Protein AF-K9B602-F1 (afdb_monomer_lite)

Radius of gyration: 18.62 Å; chains: 1; bounding box: 52×21×53 Å

pLDDT: mean 85.05, std 13.89, range [43.53, 96.62]

Foldseek 3Di:
DDDDDDDDPDDDDDDVVVVQVVVLVVLCVLCVVQDDSVPRQAAAEDADPDDDPDDDPQRDYYHCSVVVVVVVPPDDPHDPVSVVVSVVSVVVVVPDDD

Structure (mmCIF, N/CA/C/O backbone):
data_AF-K9B602-F1
#
_entry.id   AF-K9B602-F1
#
loop_
_atom_site.group_PDB
_atom_site.id
_atom_site.type_symbol
_atom_site.label_atom_id
_atom_site.label_alt_id
_atom_site.label_comp_id
_atom_site.label_asym_id
_atom_site.label_entity_id
_atom_site.label_seq_id
_atom_site.pdbx_PDB_ins_code
_atom_site.Cartn_x
_atom_site.Cartn_y
_atom_site.Cartn_z
_atom_site.occupancy
_atom_site.B_iso_or_equiv
_atom_site.auth_seq_id
_atom_site.auth_comp_id
_atom_site.auth_asym_id
_atom_site.auth_atom_id
_atom_site.pdbx_PDB_model_num
ATOM 1 N N . MET A 1 1 ? 38.033 8.166 -33.973 1.00 43.53 1 MET A N 1
ATOM 2 C CA . MET A 1 1 ? 37.119 8.520 -32.866 1.00 43.53 1 MET A CA 1
ATOM 3 C C . MET A 1 1 ? 37.178 7.364 -31.885 1.00 43.53 1 MET A C 1
ATOM 5 O O . MET A 1 1 ? 37.008 6.237 -32.321 1.00 43.53 1 MET A O 1
ATOM 9 N N . GLN A 1 2 ? 37.604 7.599 -30.645 1.00 45.41 2 GLN A N 1
ATOM 10 C CA . GLN A 1 2 ? 37.943 6.528 -29.705 1.00 45.41 2 GLN A CA 1
ATOM 11 C C . GLN A 1 2 ? 36.750 6.265 -28.782 1.00 45.41 2 GLN A C 1
ATOM 13 O O . GLN A 1 2 ? 36.379 7.138 -27.996 1.00 45.41 2 GLN A O 1
ATOM 18 N N . ASP A 1 3 ? 36.144 5.084 -28.903 1.00 51.78 3 ASP A N 1
ATOM 19 C CA . ASP A 1 3 ? 35.018 4.655 -28.074 1.00 51.78 3 ASP A CA 1
ATOM 20 C C . ASP A 1 3 ? 35.457 4.528 -26.611 1.00 51.78 3 ASP A C 1
ATOM 22 O O . ASP A 1 3 ? 36.208 3.627 -26.224 1.00 51.78 3 ASP A O 1
ATOM 26 N N . LYS A 1 4 ? 35.003 5.459 -25.766 1.00 53.25 4 LYS A N 1
ATOM 27 C CA . LYS A 1 4 ? 35.209 5.373 -24.320 1.00 53.25 4 LYS A CA 1
ATOM 28 C C . LYS A 1 4 ? 34.295 4.288 -23.758 1.00 53.25 4 LYS A C 1
ATOM 30 O O . LYS A 1 4 ? 33.077 4.440 -23.721 1.00 53.25 4 LYS A O 1
ATOM 35 N N . LYS A 1 5 ? 34.898 3.201 -23.275 1.00 58.38 5 LYS A N 1
ATOM 36 C CA . LYS A 1 5 ? 34.224 2.125 -22.539 1.00 58.38 5 LYS A CA 1
ATOM 37 C C . LYS A 1 5 ? 33.601 2.691 -21.254 1.00 58.38 5 LYS A C 1
ATOM 39 O O . LYS A 1 5 ? 34.291 2.902 -20.258 1.00 58.38 5 LYS A O 1
ATOM 44 N N . GLN A 1 6 ? 32.300 2.971 -21.289 1.00 61.88 6 GLN A N 1
ATOM 45 C CA . GLN A 1 6 ? 31.525 3.423 -20.135 1.00 61.88 6 GLN A CA 1
ATOM 46 C C . GLN A 1 6 ? 31.325 2.237 -19.178 1.00 61.88 6 GLN A C 1
ATOM 48 O O . GLN A 1 6 ? 30.518 1.346 -19.436 1.00 61.88 6 GLN A O 1
ATOM 53 N N . TRP A 1 7 ? 32.061 2.204 -18.068 1.00 53.81 7 TRP A N 1
ATOM 54 C CA . TRP A 1 7 ? 31.863 1.197 -17.024 1.00 53.81 7 TRP A CA 1
ATOM 55 C C . TRP A 1 7 ? 30.528 1.445 -16.313 1.00 53.81 7 TRP A C 1
ATOM 57 O O . TRP A 1 7 ? 30.401 2.362 -15.502 1.00 53.81 7 TRP A O 1
ATOM 67 N N . THR A 1 8 ? 29.513 0.636 -16.611 1.00 63.09 8 THR A N 1
ATOM 68 C CA . THR A 1 8 ? 28.259 0.624 -15.849 1.00 63.09 8 THR A CA 1
ATOM 69 C C . THR A 1 8 ? 28.500 -0.162 -14.560 1.00 63.09 8 THR A C 1
ATOM 71 O O . THR A 1 8 ? 28.760 -1.364 -14.595 1.00 63.09 8 THR A O 1
ATOM 74 N N . LYS A 1 9 ? 28.471 0.508 -13.400 1.00 68.75 9 LYS A N 1
ATOM 75 C CA . LYS A 1 9 ? 28.505 -0.183 -12.102 1.00 68.75 9 LYS A CA 1
ATOM 76 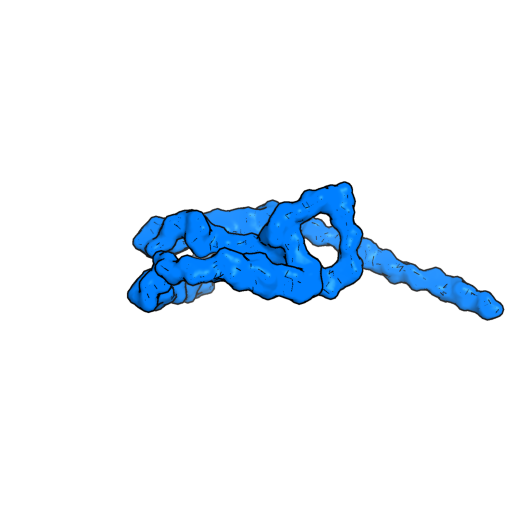C C . LYS A 1 9 ? 27.216 -0.992 -11.950 1.00 68.75 9 LYS A C 1
ATOM 78 O O . LYS A 1 9 ? 26.146 -0.418 -11.771 1.00 68.75 9 LYS A O 1
ATOM 83 N N . ASN A 1 10 ? 27.332 -2.315 -11.989 1.00 63.88 10 ASN A N 1
ATOM 84 C CA . ASN A 1 10 ? 26.237 -3.214 -11.646 1.00 63.88 10 ASN A CA 1
ATOM 85 C C . ASN A 1 10 ? 26.071 -3.221 -10.125 1.00 63.88 10 ASN A C 1
ATOM 87 O O . ASN A 1 10 ? 26.885 -3.801 -9.410 1.00 63.88 10 ASN A O 1
ATOM 91 N N . ILE A 1 11 ? 25.035 -2.548 -9.627 1.00 66.69 11 ILE A N 1
ATOM 92 C CA . ILE A 1 11 ? 24.679 -2.562 -8.207 1.00 66.69 11 ILE A CA 1
ATOM 93 C C . ILE A 1 11 ? 23.658 -3.678 -7.994 1.00 66.69 11 ILE A C 1
ATOM 95 O O . ILE A 1 11 ? 22.556 -3.635 -8.540 1.00 66.69 11 ILE A O 1
ATOM 99 N N . SER A 1 12 ? 24.016 -4.679 -7.193 1.00 68.19 12 SER A N 1
ATOM 100 C CA . SER A 1 12 ? 23.078 -5.697 -6.729 1.00 68.19 12 SER A CA 1
ATOM 101 C C . SER A 1 12 ? 22.309 -5.174 -5.518 1.00 68.19 12 SER A C 1
ATOM 103 O O . SER A 1 12 ? 22.905 -4.863 -4.489 1.00 68.19 12 SER A O 1
ATOM 105 N N . PHE A 1 13 ? 20.987 -5.112 -5.617 1.00 72.44 13 PHE A N 1
ATOM 106 C CA . PHE A 1 13 ? 20.093 -4.876 -4.485 1.00 72.44 13 PHE A CA 1
ATOM 107 C C . PHE A 1 13 ? 19.384 -6.183 -4.116 1.00 72.44 13 PHE A C 1
ATOM 109 O O . PHE A 1 13 ? 19.169 -7.048 -4.968 1.00 72.44 13 PHE A O 1
ATOM 116 N N . LYS A 1 14 ? 19.018 -6.352 -2.839 1.00 78.12 14 LYS A N 1
ATOM 117 C CA . LYS A 1 14 ? 18.200 -7.502 -2.423 1.00 78.12 14 LYS A CA 1
ATOM 118 C C . LYS A 1 14 ? 16.864 -7.452 -3.171 1.00 78.12 14 LYS A C 1
ATOM 120 O O . LYS A 1 14 ? 16.315 -6.366 -3.341 1.00 78.12 14 LYS A O 1
ATOM 125 N N . ASN A 1 15 ? 16.332 -8.610 -3.571 1.00 81.75 15 ASN A N 1
ATOM 126 C CA . ASN A 1 15 ? 15.072 -8.713 -4.316 1.00 81.75 15 ASN A CA 1
ATOM 127 C C . ASN A 1 15 ? 13.969 -7.825 -3.680 1.00 81.75 15 ASN A C 1
ATOM 129 O O . ASN A 1 15 ? 13.537 -8.125 -2.561 1.00 81.75 15 ASN A O 1
ATOM 133 N N . PRO A 1 16 ? 13.515 -6.754 -4.364 1.00 82.44 16 PRO A N 1
ATOM 134 C CA . PRO A 1 16 ? 12.538 -5.810 -3.827 1.00 82.44 16 PRO A CA 1
ATOM 135 C C . PRO A 1 16 ? 11.219 -6.473 -3.443 1.00 82.44 16 PRO A C 1
ATOM 137 O O . PRO A 1 16 ? 10.597 -6.050 -2.479 1.00 82.44 16 PRO A O 1
ATOM 140 N N . LEU A 1 17 ? 10.830 -7.555 -4.125 1.00 85.44 17 LEU A N 1
ATOM 141 C CA . LEU A 1 17 ? 9.617 -8.308 -3.800 1.00 85.44 17 LEU A CA 1
ATOM 142 C C . LEU A 1 17 ? 9.691 -8.928 -2.404 1.00 85.44 17 LEU A C 1
ATOM 144 O O . LEU A 1 17 ? 8.760 -8.792 -1.615 1.00 85.44 17 LEU A O 1
ATOM 148 N N . HIS A 1 18 ? 10.817 -9.560 -2.067 1.00 86.94 18 HIS A N 1
ATOM 149 C CA . HIS A 1 18 ? 11.000 -10.149 -0.741 1.00 86.94 18 HIS A CA 1
ATOM 150 C C . HIS A 1 18 ? 11.099 -9.085 0.355 1.00 86.94 18 HIS A C 1
ATOM 152 O O . HIS A 1 18 ? 10.622 -9.315 1.464 1.00 86.94 18 HIS A O 1
ATOM 158 N N . GLN A 1 19 ? 11.711 -7.933 0.063 1.00 85.25 19 GLN A N 1
ATOM 159 C CA . GLN A 1 19 ? 11.761 -6.820 1.014 1.00 85.25 19 GLN A CA 1
ATOM 160 C C . GLN A 1 19 ? 10.363 -6.238 1.256 1.00 85.25 19 GLN A C 1
ATOM 162 O O . GLN A 1 19 ? 9.925 -6.166 2.402 1.00 85.25 19 GLN A O 1
ATOM 167 N N . ASN A 1 20 ? 9.624 -5.923 0.190 1.00 90.38 20 ASN A N 1
ATOM 168 C CA . ASN A 1 20 ? 8.262 -5.401 0.276 1.00 90.38 20 ASN A CA 1
ATOM 169 C C . ASN A 1 20 ? 7.300 -6.360 0.968 1.00 90.38 20 ASN A C 1
ATOM 171 O O . ASN A 1 20 ? 6.469 -5.903 1.743 1.00 90.38 20 ASN A O 1
ATOM 175 N N . TYR A 1 21 ? 7.441 -7.671 0.757 1.00 91.44 21 TYR A N 1
ATOM 176 C CA . TYR A 1 21 ? 6.642 -8.660 1.477 1.00 91.44 21 TYR A CA 1
ATOM 177 C C . TYR A 1 21 ? 6.808 -8.531 2.997 1.00 91.44 21 TYR A C 1
ATOM 179 O O . TYR A 1 21 ? 5.821 -8.534 3.727 1.00 91.44 21 TYR A O 1
ATOM 187 N N . LYS A 1 22 ? 8.043 -8.356 3.485 1.00 90.69 22 LYS A N 1
ATOM 188 C CA . LYS A 1 22 ? 8.298 -8.176 4.922 1.00 90.69 22 LYS A CA 1
ATOM 189 C C . LYS A 1 22 ? 7.682 -6.885 5.456 1.00 90.69 22 LYS A C 1
ATOM 191 O O . LYS A 1 22 ? 7.081 -6.915 6.523 1.00 90.69 22 LYS A O 1
ATOM 196 N N . TYR A 1 23 ? 7.786 -5.783 4.711 1.00 89.81 23 TYR A N 1
ATOM 197 C CA . TYR A 1 23 ? 7.151 -4.519 5.097 1.00 89.81 23 TYR A CA 1
ATOM 198 C C . TYR A 1 23 ? 5.623 -4.631 5.132 1.00 89.81 23 TYR A C 1
ATOM 200 O O . TYR A 1 23 ? 5.004 -4.190 6.095 1.00 89.81 23 TYR A O 1
ATOM 208 N N . SER A 1 24 ? 5.014 -5.284 4.139 1.00 92.94 24 SER A N 1
ATOM 209 C CA . SER A 1 24 ? 3.576 -5.566 4.138 1.00 92.94 24 SER A CA 1
ATOM 210 C C . SER A 1 24 ? 3.165 -6.419 5.336 1.00 92.94 24 SER A C 1
ATOM 212 O O . SER A 1 24 ? 2.198 -6.075 6.002 1.00 92.94 24 SER A O 1
ATOM 214 N N . LYS A 1 25 ? 3.931 -7.462 5.681 1.00 94.00 25 LYS A N 1
ATOM 215 C CA . LYS A 1 25 ? 3.653 -8.285 6.869 1.00 94.00 25 LYS A CA 1
ATOM 216 C C . LYS A 1 25 ? 3.786 -7.525 8.183 1.00 94.00 25 LYS A C 1
ATOM 218 O O . LYS A 1 25 ? 2.957 -7.724 9.063 1.00 94.00 25 LYS A O 1
ATOM 223 N N . ALA A 1 26 ? 4.760 -6.629 8.302 1.00 92.56 26 ALA A N 1
ATOM 224 C CA . ALA A 1 26 ? 4.859 -5.757 9.469 1.00 92.56 26 ALA A CA 1
ATOM 225 C C . ALA A 1 26 ? 3.621 -4.849 9.594 1.00 92.56 26 ALA A C 1
ATOM 227 O O . ALA A 1 26 ? 3.027 -4.763 10.665 1.00 92.56 26 ALA A O 1
ATOM 228 N N . LEU A 1 27 ? 3.170 -4.239 8.491 1.00 93.81 27 LEU A N 1
ATOM 229 C CA . LEU A 1 27 ? 1.956 -3.416 8.486 1.00 93.81 27 LEU A CA 1
ATOM 230 C C . LEU A 1 27 ? 0.694 -4.228 8.795 1.00 93.81 27 LEU A C 1
ATOM 232 O O . LEU A 1 27 ? -0.147 -3.759 9.555 1.00 93.81 27 LEU A O 1
ATOM 236 N N . GLU A 1 28 ? 0.566 -5.441 8.250 1.00 95.06 28 GLU A N 1
ATOM 237 C CA . GLU A 1 28 ? -0.532 -6.355 8.582 1.00 95.06 28 GLU A CA 1
ATOM 238 C C . GLU A 1 28 ? -0.581 -6.644 10.088 1.00 95.06 28 GLU A C 1
ATOM 240 O O . GLU A 1 28 ? -1.660 -6.641 10.669 1.00 95.06 28 GLU A O 1
ATOM 245 N N . MET A 1 29 ? 0.571 -6.852 10.73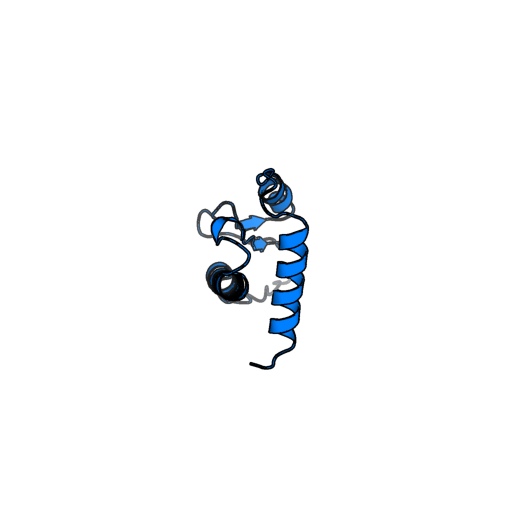5 1.00 93.69 29 MET A N 1
ATOM 246 C CA . MET A 1 29 ? 0.642 -7.092 12.180 1.00 93.69 29 MET A CA 1
ATOM 247 C C . MET A 1 29 ? 0.240 -5.854 12.990 1.00 93.69 29 MET A C 1
ATOM 249 O O . MET A 1 29 ? -0.588 -5.962 13.890 1.00 93.69 29 MET A O 1
ATOM 253 N N . VAL A 1 30 ? 0.780 -4.682 12.649 1.00 93.81 30 VAL A N 1
ATOM 254 C CA . VAL A 1 30 ? 0.520 -3.411 13.355 1.00 93.81 30 VAL A CA 1
ATOM 255 C C . VAL A 1 30 ? -0.934 -2.949 13.210 1.00 93.81 30 VAL A C 1
ATOM 257 O O . VAL A 1 30 ? -1.472 -2.285 14.097 1.00 93.81 30 VAL A O 1
ATOM 260 N N . LEU A 1 31 ? -1.575 -3.279 12.086 1.00 95.44 31 LEU A N 1
ATOM 261 C CA . LEU A 1 31 ? -2.916 -2.811 11.728 1.00 95.44 31 LEU A CA 1
ATOM 262 C C . LEU A 1 31 ? -3.996 -3.894 11.848 1.00 95.44 31 LEU A C 1
ATOM 264 O O . LEU A 1 31 ? -5.127 -3.640 11.429 1.00 95.44 31 LEU A O 1
ATOM 268 N N . ASN A 1 32 ? -3.684 -5.066 12.413 1.00 94.69 32 ASN A N 1
ATOM 269 C CA . ASN A 1 32 ? -4.578 -6.232 12.437 1.00 94.69 32 ASN A CA 1
ATOM 270 C C . ASN A 1 32 ? -5.943 -5.976 13.107 1.00 94.69 32 ASN A C 1
ATOM 272 O O . ASN A 1 32 ? -6.928 -6.625 12.763 1.00 94.69 32 ASN A O 1
ATOM 276 N N . ASP A 1 33 ? -6.028 -5.016 14.032 1.00 93.94 33 ASP A N 1
ATOM 277 C CA . ASP A 1 33 ? -7.255 -4.635 14.737 1.00 93.94 33 ASP A CA 1
ATOM 278 C C . ASP A 1 33 ? -8.054 -3.534 14.015 1.00 93.94 33 ASP A C 1
ATOM 280 O O . ASP A 1 33 ? -9.158 -3.170 14.436 1.00 93.94 33 ASP A O 1
ATOM 284 N N . VAL A 1 34 ? -7.500 -2.974 12.934 1.00 94.94 34 VAL A N 1
ATOM 285 C CA . VAL A 1 34 ? -8.074 -1.842 12.189 1.00 94.94 34 VAL A CA 1
ATOM 286 C C . VAL A 1 34 ? -8.424 -2.216 10.748 1.00 94.94 34 VAL A C 1
ATOM 288 O O . VAL A 1 34 ? -9.487 -1.812 10.255 1.00 94.94 34 VAL A O 1
ATOM 291 N N . LEU A 1 35 ? -7.548 -2.963 10.072 1.00 95.56 35 LEU A N 1
ATOM 292 C CA . LEU A 1 35 ? -7.643 -3.316 8.657 1.00 95.56 35 LEU A CA 1
ATOM 293 C C . LEU A 1 35 ? -7.540 -4.825 8.447 1.00 95.56 35 LEU A C 1
ATOM 295 O O . LEU A 1 35 ? -6.823 -5.521 9.159 1.00 95.56 35 LEU A O 1
ATOM 299 N N . VAL A 1 36 ? -8.221 -5.298 7.405 1.00 95.00 36 VAL A N 1
ATOM 300 C CA . VAL A 1 36 ? -7.996 -6.641 6.868 1.00 95.00 36 VAL A CA 1
ATOM 301 C C . VAL A 1 36 ? -6.816 -6.606 5.881 1.00 95.00 36 VAL A C 1
ATOM 303 O O . VAL A 1 36 ? -6.633 -5.578 5.212 1.00 95.00 36 VAL A O 1
ATOM 306 N N . PRO A 1 37 ? -6.004 -7.676 5.778 1.00 94.31 37 PRO A N 1
ATOM 307 C CA . PRO A 1 37 ? -4.817 -7.708 4.916 1.00 94.31 37 PRO A CA 1
ATOM 308 C C . PRO A 1 37 ? -5.094 -7.375 3.445 1.00 94.31 37 PRO A C 1
ATOM 310 O O . PRO A 1 37 ? -4.251 -6.782 2.776 1.00 94.31 37 PRO A O 1
ATOM 313 N N . GLU A 1 38 ? -6.289 -7.692 2.948 1.00 94.62 38 GLU A N 1
ATOM 314 C CA . GLU A 1 38 ? -6.716 -7.462 1.565 1.00 94.62 38 GLU A CA 1
ATOM 315 C C . GLU A 1 38 ? -6.757 -5.976 1.193 1.00 94.62 38 GLU A C 1
ATOM 317 O O . GLU A 1 38 ? -6.705 -5.646 0.011 1.00 94.62 38 GLU A O 1
ATOM 322 N N . TYR A 1 39 ? -6.829 -5.073 2.177 1.00 94.44 39 TYR A N 1
ATOM 323 C CA . TYR A 1 39 ? -6.822 -3.623 1.955 1.00 94.44 39 TYR A CA 1
ATOM 324 C C . TYR A 1 39 ? -5.407 -3.025 1.935 1.00 94.44 39 TYR A C 1
ATOM 326 O O . TYR A 1 39 ? -5.246 -1.819 1.739 1.00 94.44 39 TYR A O 1
ATOM 334 N N . ILE A 1 40 ? -4.369 -3.843 2.141 1.00 93.94 40 ILE A N 1
ATOM 335 C CA . ILE A 1 40 ? -2.967 -3.422 2.110 1.00 93.94 40 ILE A CA 1
ATOM 336 C C . ILE A 1 40 ? -2.368 -3.793 0.749 1.00 93.94 40 ILE A C 1
ATOM 338 O O . ILE A 1 40 ? -1.878 -4.898 0.525 1.00 93.94 40 ILE A O 1
ATOM 342 N N . HIS A 1 41 ? -2.362 -2.835 -0.177 1.00 93.75 41 HIS A N 1
ATOM 343 C CA . HIS A 1 41 ? -1.804 -3.026 -1.517 1.00 93.75 41 HIS A CA 1
ATOM 344 C C . HIS A 1 41 ? -0.348 -2.543 -1.587 1.00 93.75 41 HIS A C 1
ATOM 346 O O . HIS A 1 41 ? -0.068 -1.348 -1.502 1.00 93.75 41 HIS A O 1
ATOM 352 N N . SER A 1 42 ? 0.598 -3.469 -1.776 1.00 93.50 42 SER A N 1
ATOM 353 C CA . SER A 1 42 ? 2.017 -3.140 -1.986 1.00 93.50 42 SER A CA 1
ATOM 354 C C . SER A 1 42 ? 2.303 -2.895 -3.462 1.00 93.50 42 SER A C 1
ATOM 356 O O . SER A 1 42 ? 1.955 -3.737 -4.287 1.00 93.50 42 SER A O 1
ATOM 358 N N . VAL A 1 43 ? 2.973 -1.790 -3.793 1.00 93.62 43 VAL A N 1
ATOM 359 C CA . VAL A 1 43 ? 3.413 -1.461 -5.157 1.00 93.62 43 VAL A CA 1
ATOM 360 C C . VAL A 1 43 ? 4.926 -1.249 -5.194 1.00 93.62 43 VAL A C 1
ATOM 362 O O . VAL A 1 43 ? 5.500 -0.597 -4.322 1.00 93.62 43 VAL A O 1
ATOM 365 N N . ILE A 1 44 ? 5.588 -1.799 -6.210 1.00 92.25 44 ILE A N 1
ATOM 366 C CA . ILE A 1 44 ? 7.015 -1.595 -6.488 1.00 92.25 44 ILE A CA 1
ATOM 367 C C . ILE A 1 44 ? 7.127 -0.820 -7.792 1.00 92.25 44 ILE A C 1
ATOM 369 O O . ILE A 1 44 ? 6.571 -1.239 -8.802 1.00 92.25 44 ILE A O 1
ATOM 373 N N . VAL A 1 45 ? 7.868 0.290 -7.798 1.00 91.62 45 VAL A N 1
ATOM 374 C CA . VAL A 1 45 ? 8.040 1.122 -8.996 1.00 91.62 45 VAL A CA 1
ATOM 375 C C . VAL A 1 45 ? 9.511 1.208 -9.382 1.00 91.62 45 VAL A C 1
ATOM 377 O O . VAL A 1 45 ? 10.326 1.776 -8.661 1.00 91.62 45 VAL A O 1
ATOM 380 N N . PHE A 1 46 ? 9.846 0.689 -10.561 1.00 89.25 46 PHE A N 1
ATOM 381 C CA . PHE A 1 46 ? 11.163 0.848 -11.170 1.00 89.25 46 PHE A CA 1
ATOM 382 C C . PHE A 1 46 ? 11.196 2.122 -12.029 1.00 89.25 46 PHE A C 1
ATOM 384 O O . PHE A 1 46 ? 10.486 2.23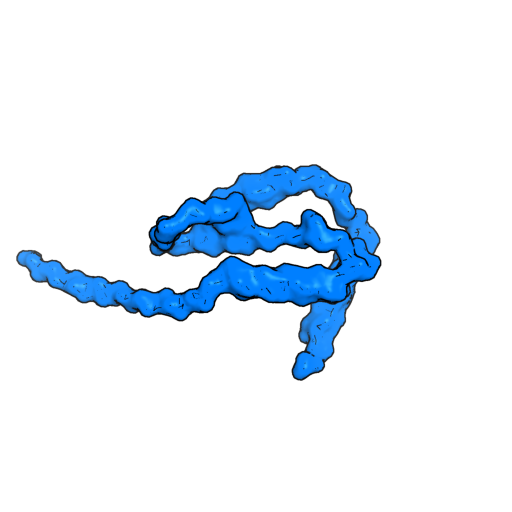2 -13.032 1.00 89.25 46 PHE A O 1
ATOM 391 N N . THR A 1 47 ? 12.021 3.096 -11.636 1.00 83.62 47 THR A N 1
ATOM 392 C CA . THR A 1 47 ? 12.144 4.409 -12.305 1.00 83.62 47 THR A CA 1
ATOM 393 C C . THR A 1 47 ? 13.268 4.471 -13.344 1.00 83.62 47 THR A C 1
ATOM 395 O O . THR A 1 47 ? 13.249 5.339 -14.213 1.00 83.62 47 THR A O 1
ATOM 398 N N . ALA A 1 48 ? 14.224 3.541 -13.294 1.00 76.94 48 ALA A N 1
ATOM 399 C CA . ALA A 1 48 ? 15.338 3.444 -14.234 1.00 76.94 48 ALA A CA 1
ATOM 400 C C . ALA A 1 48 ? 15.080 2.407 -15.340 1.00 76.94 48 ALA A C 1
ATOM 402 O O . ALA A 1 48 ? 14.250 1.502 -15.192 1.00 76.94 48 ALA A O 1
ATOM 403 N N . ARG A 1 49 ? 15.852 2.504 -16.436 1.00 72.69 49 ARG A N 1
ATOM 404 C CA . ARG A 1 49 ? 15.927 1.447 -17.455 1.00 72.69 49 ARG A CA 1
ATOM 405 C C . ARG A 1 49 ? 16.422 0.172 -16.776 1.00 72.69 49 ARG A C 1
ATOM 407 O O . ARG A 1 49 ? 17.578 0.080 -16.381 1.00 72.69 49 ARG A O 1
ATOM 414 N N . SER A 1 50 ? 15.510 -0.769 -16.591 1.00 72.94 50 SER A N 1
ATOM 415 C CA . SER A 1 50 ? 15.757 -2.061 -15.965 1.00 72.94 50 SER A CA 1
ATOM 416 C C . SER A 1 50 ? 15.168 -3.134 -16.862 1.00 72.94 50 SER A C 1
ATOM 418 O O . SER A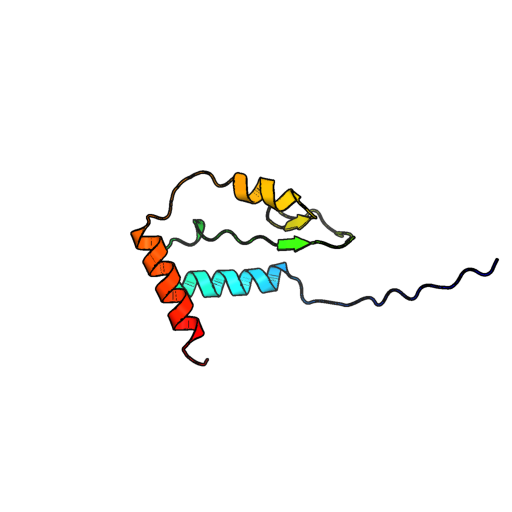 1 50 ? 14.069 -2.976 -17.395 1.00 72.94 50 SER A O 1
ATOM 420 N N . GLU A 1 51 ? 15.907 -4.220 -17.040 1.00 75.38 51 GLU A N 1
ATOM 421 C CA . GLU A 1 51 ? 15.426 -5.402 -17.741 1.00 75.38 51 GLU A CA 1
ATOM 422 C C . GLU A 1 51 ? 14.921 -6.407 -16.713 1.00 75.38 51 GLU A C 1
ATOM 424 O O . GLU A 1 51 ? 15.595 -6.721 -15.730 1.00 75.38 51 GLU A O 1
ATOM 429 N N . PHE A 1 52 ? 13.704 -6.896 -16.925 1.00 79.69 52 PHE A N 1
ATOM 430 C CA . PHE A 1 52 ? 13.140 -7.952 -16.103 1.00 79.69 52 PHE A CA 1
ATOM 431 C C . PHE A 1 52 ? 13.395 -9.264 -16.823 1.00 79.69 52 PHE A C 1
ATOM 433 O O . PHE A 1 52 ? 13.006 -9.423 -17.976 1.00 79.69 52 PHE A O 1
ATOM 440 N N . LYS A 1 53 ? 14.047 -10.197 -16.133 1.00 79.94 53 LYS A N 1
ATOM 441 C CA . LYS A 1 53 ? 14.323 -11.539 -16.661 1.00 79.94 53 LYS A CA 1
ATOM 442 C C . LYS A 1 53 ? 13.085 -12.447 -16.668 1.00 79.94 53 LYS A C 1
ATOM 444 O O . LYS A 1 53 ? 13.153 -13.555 -17.181 1.00 79.94 53 LYS A O 1
ATOM 449 N N . ALA A 1 54 ? 11.983 -11.993 -16.073 1.00 82.00 54 ALA A N 1
ATOM 450 C CA . ALA A 1 54 ? 10.723 -12.712 -15.955 1.00 82.00 54 ALA A CA 1
ATOM 451 C C . ALA A 1 54 ? 9.545 -11.742 -16.110 1.00 82.00 54 ALA A C 1
ATOM 453 O O . ALA A 1 54 ? 9.701 -10.532 -15.917 1.00 82.00 54 ALA A O 1
ATOM 454 N N . VAL A 1 55 ? 8.367 -12.286 -16.424 1.00 85.56 55 VAL A N 1
ATOM 455 C CA . VAL A 1 55 ? 7.106 -11.536 -16.376 1.00 85.56 55 VAL A CA 1
ATOM 456 C C . VAL A 1 55 ? 6.879 -11.075 -14.939 1.00 85.56 55 VAL A C 1
ATOM 458 O O . VAL A 1 55 ? 6.996 -11.860 -13.999 1.00 85.56 55 VAL A O 1
ATOM 461 N N . MET A 1 56 ? 6.616 -9.783 -14.771 1.00 88.00 56 MET A N 1
ATOM 462 C CA . MET A 1 56 ? 6.389 -9.188 -13.461 1.00 88.00 56 MET A CA 1
ATOM 463 C C . MET A 1 56 ? 4.899 -9.217 -13.103 1.00 88.00 56 MET A C 1
ATOM 465 O O . MET A 1 56 ? 4.070 -9.054 -13.999 1.00 88.00 56 MET A O 1
ATOM 469 N N . PRO A 1 57 ? 4.553 -9.401 -11.816 1.00 91.00 57 PRO A N 1
ATOM 470 C CA . PRO A 1 57 ? 3.175 -9.261 -11.357 1.00 91.00 57 PRO A CA 1
ATOM 471 C C . PRO A 1 57 ? 2.690 -7.812 -11.523 1.00 91.00 57 PRO A C 1
ATOM 473 O O . PRO A 1 57 ? 3.495 -6.883 -11.598 1.00 91.00 57 PRO A O 1
ATOM 476 N N . GLU A 1 58 ? 1.371 -7.607 -11.539 1.00 91.31 58 GLU A N 1
ATOM 477 C CA . GLU A 1 58 ? 0.747 -6.298 -11.809 1.00 91.31 58 GLU A CA 1
ATOM 478 C C . GLU A 1 58 ? 1.187 -5.192 -10.841 1.00 91.31 58 GLU A C 1
ATOM 480 O O . GLU A 1 58 ? 1.285 -4.022 -11.210 1.00 91.31 58 GLU A O 1
ATOM 485 N N . ASN A 1 59 ? 1.519 -5.566 -9.607 1.00 92.88 59 ASN A N 1
ATOM 486 C CA . ASN A 1 59 ? 1.966 -4.644 -8.574 1.00 92.88 59 ASN A CA 1
ATOM 487 C C . ASN A 1 59 ? 3.449 -4.242 -8.692 1.00 92.88 59 ASN A C 1
ATOM 489 O O . ASN A 1 59 ? 3.948 -3.460 -7.879 1.00 92.88 59 ASN A O 1
ATOM 493 N N . VAL A 1 60 ? 4.163 -4.746 -9.703 1.00 92.62 60 VAL A N 1
ATOM 494 C CA . VAL A 1 60 ? 5.520 -4.329 -10.063 1.00 92.62 60 VAL A CA 1
ATOM 495 C C . VAL A 1 60 ? 5.464 -3.511 -11.351 1.00 92.62 60 VAL A C 1
ATOM 497 O O . VAL A 1 60 ? 5.376 -4.020 -12.466 1.00 92.62 60 VAL A O 1
ATOM 500 N N . CYS A 1 61 ? 5.544 -2.200 -11.180 1.00 91.94 61 CYS A N 1
ATOM 501 C CA . CYS A 1 61 ? 5.342 -1.203 -12.216 1.00 91.94 61 CYS A CA 1
ATOM 502 C C . CYS A 1 61 ? 6.663 -0.579 -12.695 1.00 91.94 61 CYS A C 1
ATOM 504 O O . CYS A 1 61 ? 7.659 -0.509 -11.972 1.00 91.94 61 CYS A O 1
ATOM 506 N N . ARG A 1 62 ? 6.655 -0.044 -13.920 1.00 89.44 62 ARG A N 1
ATOM 507 C CA . ARG A 1 62 ? 7.741 0.779 -14.484 1.00 89.44 62 ARG A CA 1
ATOM 508 C C . ARG A 1 62 ? 7.269 2.192 -14.799 1.00 89.44 62 ARG A C 1
ATOM 510 O O . ARG A 1 62 ? 6.180 2.383 -15.350 1.00 89.44 62 ARG A O 1
ATOM 517 N N . GLY A 1 63 ? 8.109 3.186 -14.522 1.00 89.44 63 GLY A N 1
ATOM 518 C CA . GLY A 1 63 ? 7.819 4.581 -14.857 1.00 89.44 63 GLY A CA 1
ATOM 519 C C . GLY A 1 63 ? 6.482 5.038 -14.270 1.00 89.44 63 GLY A C 1
ATOM 520 O O . GLY A 1 63 ? 6.297 4.977 -13.064 1.00 89.44 63 GLY A O 1
ATOM 521 N N . LYS A 1 64 ? 5.542 5.481 -15.116 1.00 90.44 64 LYS A N 1
ATOM 522 C CA . LYS A 1 64 ? 4.223 5.997 -14.694 1.00 90.44 64 LYS A CA 1
ATOM 523 C C . LYS A 1 64 ? 3.102 4.944 -14.638 1.00 90.44 64 LYS A C 1
ATOM 525 O O . LYS A 1 64 ? 1.984 5.292 -14.276 1.00 90.44 64 LYS A O 1
ATOM 530 N N . SER A 1 65 ? 3.371 3.676 -14.970 1.00 90.06 65 SER A N 1
ATOM 531 C CA . SER A 1 65 ? 2.334 2.618 -15.012 1.00 90.06 65 SER A CA 1
ATOM 532 C C . SER A 1 65 ? 1.660 2.343 -13.661 1.00 90.06 65 SER A C 1
ATOM 534 O O . SER A 1 65 ? 0.501 1.938 -13.636 1.00 90.06 65 SER A O 1
ATOM 536 N N . TRP A 1 66 ? 2.324 2.662 -12.544 1.00 93.88 66 TRP A N 1
ATOM 537 C CA . TRP A 1 66 ? 1.753 2.530 -11.198 1.00 93.88 66 TRP A CA 1
ATOM 538 C C . TRP A 1 66 ? 0.493 3.373 -10.986 1.00 93.88 66 TRP A C 1
ATOM 540 O O . TRP A 1 66 ? -0.342 3.015 -10.163 1.00 93.88 66 TRP A O 1
ATOM 550 N N . LEU A 1 67 ? 0.321 4.466 -11.741 1.00 94.75 67 LEU A N 1
ATOM 551 C CA . LEU A 1 67 ? -0.894 5.277 -11.677 1.00 94.75 67 LEU A CA 1
ATOM 552 C C . LEU A 1 67 ? -2.125 4.459 -12.069 1.00 94.75 67 LEU A C 1
ATOM 554 O O . LEU A 1 67 ? -3.168 4.599 -11.439 1.00 94.75 67 LEU A O 1
ATOM 558 N N . ASN A 1 68 ? -2.003 3.605 -13.088 1.00 94.31 68 ASN A N 1
ATOM 559 C CA . ASN A 1 68 ? -3.100 2.748 -13.531 1.00 94.31 68 ASN A CA 1
ATOM 560 C C . ASN A 1 68 ? -3.381 1.655 -12.500 1.00 94.31 68 ASN A C 1
ATOM 562 O O . ASN A 1 68 ? -4.540 1.411 -12.192 1.00 94.31 68 ASN A O 1
ATOM 566 N N . TYR A 1 69 ? -2.326 1.069 -11.922 1.00 95.44 69 TYR A N 1
ATOM 567 C CA . TYR A 1 69 ? -2.449 0.088 -10.843 1.00 95.44 69 TYR A CA 1
ATOM 568 C C . TYR A 1 69 ? -3.220 0.666 -9.648 1.00 95.44 69 TYR A C 1
ATOM 570 O O . TYR A 1 69 ? -4.235 0.109 -9.248 1.00 95.44 69 TYR A O 1
ATOM 578 N N . ILE A 1 70 ? -2.809 1.832 -9.128 1.00 94.62 70 ILE A N 1
ATOM 579 C CA . ILE A 1 70 ? -3.479 2.450 -7.971 1.00 94.62 70 ILE A CA 1
ATOM 580 C C . ILE A 1 70 ? -4.919 2.857 -8.304 1.00 94.62 70 ILE A C 1
ATOM 582 O O . ILE A 1 70 ? -5.815 2.636 -7.497 1.00 94.62 70 ILE A O 1
ATOM 586 N N . LYS A 1 71 ? -5.169 3.409 -9.498 1.00 95.25 71 LYS A N 1
ATOM 587 C CA . LYS A 1 71 ? -6.527 3.782 -9.933 1.00 95.25 71 LYS A CA 1
ATOM 588 C C . LYS A 1 71 ? -7.457 2.583 -10.147 1.00 95.25 71 LYS A C 1
ATOM 590 O O . LYS A 1 71 ? -8.666 2.784 -10.198 1.00 95.25 71 LYS A O 1
ATOM 595 N N . GLY A 1 72 ? -6.917 1.369 -10.268 1.00 95.12 72 GLY A N 1
ATOM 596 C CA . GLY A 1 72 ? -7.705 0.138 -10.308 1.00 95.12 72 GLY A CA 1
ATOM 597 C C . GLY A 1 72 ? -8.449 -0.140 -8.997 1.00 95.12 72 GLY A C 1
ATOM 598 O O . GLY A 1 72 ? -9.505 -0.766 -9.019 1.00 95.12 72 GLY A O 1
ATOM 599 N N . PHE A 1 73 ? -7.957 0.379 -7.868 1.00 94.81 73 PHE A N 1
ATOM 600 C CA . PHE A 1 73 ? -8.621 0.283 -6.568 1.00 94.81 73 PHE A CA 1
ATOM 601 C C . PHE A 1 73 ? -9.539 1.493 -6.366 1.00 94.81 73 PHE A C 1
ATOM 603 O O . PHE A 1 73 ? -9.110 2.555 -5.919 1.00 94.81 73 PHE A O 1
ATOM 610 N N . ASN A 1 74 ? -10.812 1.345 -6.727 1.00 94.12 74 ASN A N 1
ATOM 611 C CA . ASN A 1 74 ? -11.806 2.425 -6.683 1.00 94.12 74 ASN A CA 1
ATOM 612 C C . ASN A 1 74 ? -12.866 2.253 -5.581 1.00 94.12 74 ASN A C 1
ATOM 614 O O . ASN A 1 74 ? -13.729 3.114 -5.419 1.00 94.12 74 ASN A O 1
ATOM 618 N N . GLN A 1 75 ? -12.806 1.159 -4.824 1.00 94.62 75 GLN A N 1
ATOM 619 C CA . GLN A 1 75 ? -13.739 0.891 -3.740 1.00 94.62 75 GLN A CA 1
ATOM 620 C C . GLN A 1 75 ? -13.285 1.590 -2.454 1.00 94.62 75 GLN A C 1
ATOM 622 O O . GLN A 1 75 ? -12.181 1.364 -1.955 1.00 94.62 75 GLN A O 1
ATOM 627 N N . GLU A 1 76 ? -14.164 2.402 -1.872 1.00 94.12 76 GLU A N 1
ATOM 628 C CA . GLU A 1 76 ? -13.924 2.991 -0.558 1.00 94.12 76 GLU A CA 1
ATOM 629 C C . GLU A 1 76 ? -14.157 1.942 0.540 1.00 94.12 76 GLU A C 1
ATOM 631 O O . GLU A 1 76 ? -15.288 1.623 0.900 1.00 94.12 76 GLU A O 1
ATOM 636 N N . VAL A 1 77 ? -13.066 1.375 1.062 1.00 94.75 77 VAL A N 1
ATOM 637 C CA . VAL A 1 77 ? -13.103 0.293 2.069 1.00 94.75 77 VAL A CA 1
ATOM 638 C C . VAL A 1 77 ? -12.592 0.704 3.455 1.00 94.75 77 VAL A C 1
ATOM 640 O O . VAL A 1 77 ? -12.769 -0.024 4.437 1.00 94.75 77 VAL A O 1
ATOM 643 N N . ILE A 1 78 ? -11.988 1.893 3.573 1.00 94.62 78 ILE A N 1
ATOM 644 C CA . ILE A 1 78 ? -11.420 2.417 4.823 1.00 94.62 78 ILE A CA 1
ATOM 645 C C . ILE A 1 78 ? -12.131 3.716 5.210 1.00 94.62 78 ILE A C 1
ATOM 647 O O . ILE A 1 78 ? -11.843 4.780 4.665 1.00 94.62 78 ILE A O 1
ATOM 651 N N . SER A 1 79 ? -13.015 3.642 6.207 1.00 95.88 79 SER A N 1
ATOM 652 C CA . SER A 1 79 ? -13.742 4.815 6.706 1.00 95.88 79 SER A CA 1
ATOM 653 C C . SER A 1 79 ? -12.809 5.870 7.327 1.00 95.88 79 SER A C 1
ATOM 655 O O . SER A 1 79 ? -11.742 5.517 7.842 1.00 95.88 79 SER A O 1
ATOM 657 N N . PRO A 1 80 ? -13.217 7.152 7.405 1.00 96.62 80 PRO A N 1
ATOM 658 C CA . PRO A 1 80 ? -12.397 8.213 8.000 1.00 96.62 80 PRO A CA 1
ATOM 659 C C . PRO A 1 80 ? -11.931 7.916 9.435 1.00 96.62 80 PRO A C 1
ATOM 661 O O . PRO A 1 80 ? -10.816 8.260 9.826 1.00 96.62 80 PRO A O 1
ATOM 664 N N . MET A 1 81 ? -12.760 7.232 10.231 1.00 95.94 81 MET A N 1
ATOM 665 C CA . MET A 1 81 ? -12.385 6.807 11.582 1.00 95.94 81 MET A CA 1
ATOM 666 C C . MET A 1 81 ? -11.281 5.740 11.558 1.00 95.94 81 MET A C 1
ATOM 668 O O . MET A 1 81 ? -10.323 5.839 12.326 1.00 95.94 81 MET A O 1
ATOM 672 N N . LYS A 1 82 ? -11.369 4.751 10.655 1.00 96.19 82 LYS A N 1
ATOM 673 C CA . LYS A 1 82 ? -10.301 3.759 10.461 1.00 96.19 82 LYS A CA 1
ATOM 674 C C . LYS A 1 82 ? -9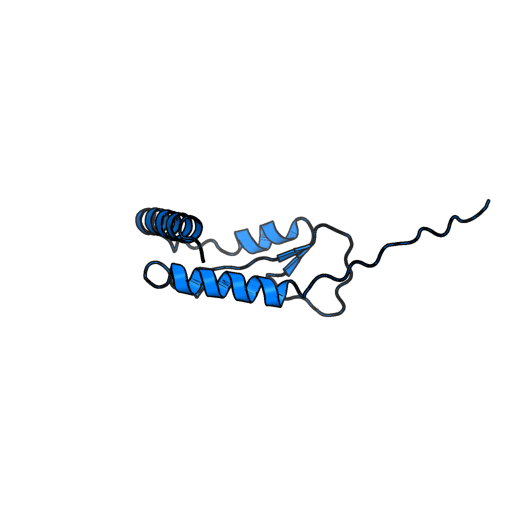.017 4.421 9.961 1.00 96.19 82 LYS A C 1
ATOM 676 O O . LYS A 1 82 ? -7.960 4.106 10.488 1.00 96.19 82 LYS A O 1
ATOM 681 N N . GLN A 1 83 ? -9.095 5.396 9.053 1.00 96.00 83 GLN A N 1
ATOM 682 C CA . GLN A 1 83 ? -7.923 6.147 8.575 1.00 96.00 83 GLN A CA 1
ATOM 683 C C . GLN A 1 83 ? -7.178 6.853 9.720 1.00 96.00 83 GLN A C 1
ATOM 685 O O . GLN A 1 83 ? -5.953 6.769 9.806 1.00 96.00 83 GLN A O 1
ATOM 690 N N . LYS A 1 84 ? -7.906 7.498 10.646 1.00 96.38 84 LYS A N 1
ATOM 691 C CA . LYS A 1 84 ? -7.306 8.107 11.848 1.00 96.38 84 LYS A CA 1
ATOM 692 C C . LYS A 1 84 ? -6.605 7.068 12.731 1.00 96.38 84 LYS A C 1
ATOM 694 O O . LYS A 1 84 ? -5.497 7.322 13.195 1.00 96.38 84 LYS A O 1
ATOM 699 N N . ARG A 1 85 ? -7.218 5.894 12.932 1.00 95.88 85 ARG A N 1
ATOM 700 C CA . ARG A 1 85 ? -6.624 4.794 13.718 1.00 95.88 85 ARG A CA 1
ATOM 701 C C . ARG A 1 85 ? -5.380 4.210 13.044 1.00 95.88 85 ARG A C 1
ATOM 703 O O . ARG A 1 85 ? -4.399 3.972 13.736 1.00 95.88 85 ARG A O 1
ATOM 710 N N . VAL A 1 86 ? -5.394 4.042 11.718 1.00 95.56 86 VAL A N 1
ATOM 711 C CA . VAL A 1 86 ? -4.224 3.598 10.935 1.00 95.56 86 VAL A CA 1
ATOM 712 C C . VAL A 1 86 ? -3.050 4.549 11.141 1.00 95.56 86 VAL A C 1
ATOM 714 O O . VAL A 1 86 ? -1.964 4.098 11.493 1.00 95.56 86 VAL A O 1
ATOM 717 N N . ARG A 1 87 ? -3.273 5.862 10.986 1.00 94.44 87 ARG A N 1
ATOM 718 C CA . ARG A 1 87 ? -2.233 6.876 11.213 1.00 94.44 87 ARG A CA 1
ATOM 719 C C . ARG A 1 87 ? -1.640 6.759 12.617 1.00 94.44 87 ARG A C 1
ATOM 721 O O . ARG A 1 87 ? -0.431 6.622 12.747 1.00 94.44 87 ARG A O 1
ATOM 728 N N . TYR A 1 88 ? -2.499 6.748 13.635 1.00 94.19 88 TYR A N 1
ATOM 729 C CA . TYR A 1 88 ? -2.077 6.652 15.030 1.00 94.19 88 TYR A CA 1
ATOM 730 C C . TYR A 1 88 ? -1.241 5.392 15.314 1.00 94.19 88 TYR A C 1
ATOM 732 O O . TYR A 1 88 ? -0.208 5.478 15.972 1.00 94.19 88 TYR A O 1
ATOM 740 N N . ARG A 1 89 ? -1.660 4.225 14.800 1.00 93.06 89 ARG A N 1
ATOM 741 C CA . ARG A 1 89 ? -0.932 2.954 14.964 1.00 93.06 89 ARG A CA 1
ATOM 742 C C . ARG A 1 89 ? 0.464 3.011 14.343 1.00 93.06 89 ARG A C 1
ATOM 744 O O . ARG A 1 89 ? 1.423 2.626 14.999 1.00 93.06 89 ARG A O 1
ATOM 751 N N . ILE A 1 90 ? 0.572 3.515 13.112 1.00 91.94 90 ILE A N 1
ATOM 752 C CA . ILE A 1 90 ? 1.857 3.622 12.405 1.00 91.94 90 ILE A CA 1
ATOM 753 C C . ILE A 1 90 ? 2.788 4.605 13.122 1.00 91.94 90 ILE A C 1
ATOM 755 O O . ILE A 1 90 ? 3.952 4.290 13.333 1.00 91.94 90 ILE A O 1
ATOM 759 N N . GLU A 1 91 ? 2.289 5.778 13.520 1.00 91.19 91 GLU A N 1
ATOM 760 C CA . GLU A 1 91 ? 3.091 6.779 14.237 1.00 91.19 91 GLU A CA 1
ATOM 761 C C . GLU A 1 91 ? 3.606 6.242 15.573 1.00 91.19 91 GLU A C 1
ATOM 763 O O . GLU A 1 91 ? 4.770 6.447 15.902 1.00 91.19 91 GLU A O 1
ATOM 768 N N . LYS A 1 92 ? 2.769 5.516 16.324 1.00 88.50 92 LYS A N 1
ATOM 769 C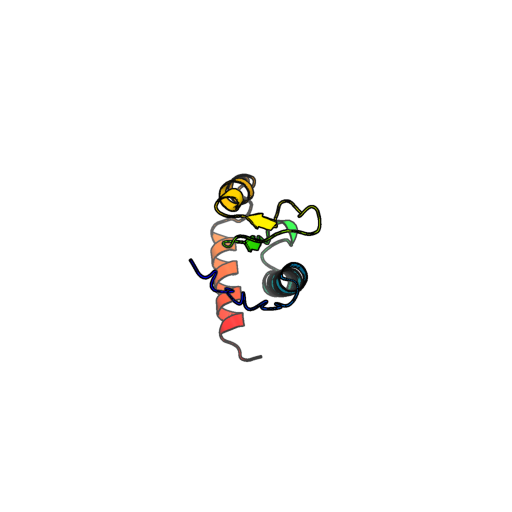 CA . LYS A 1 92 ? 3.181 4.920 17.595 1.00 88.50 92 LYS A CA 1
ATOM 770 C C . LYS A 1 92 ? 4.280 3.871 17.407 1.00 88.50 92 LYS A C 1
ATOM 772 O O . LYS A 1 92 ? 5.273 3.926 18.121 1.00 88.50 92 LYS A O 1
ATOM 777 N N . GLU A 1 93 ? 4.128 2.966 16.441 1.00 82.75 93 GLU A N 1
ATOM 778 C CA . GLU A 1 93 ? 5.128 1.922 16.177 1.00 82.75 93 GLU A CA 1
ATOM 779 C C . GLU A 1 93 ? 6.478 2.511 15.731 1.00 82.75 93 GLU A C 1
ATOM 781 O O . GLU A 1 93 ? 7.530 1.983 16.062 1.00 82.75 93 GLU A O 1
ATOM 786 N N . VAL A 1 94 ? 6.466 3.637 15.009 1.00 74.38 94 VAL A N 1
ATOM 787 C CA . VAL A 1 94 ? 7.690 4.351 14.600 1.00 74.38 94 VAL A CA 1
ATOM 788 C C . VAL A 1 94 ? 8.400 5.022 15.785 1.00 74.38 94 VAL A C 1
ATOM 790 O O . VAL A 1 94 ? 9.612 5.232 15.729 1.00 74.38 94 VAL A O 1
ATOM 793 N N . LEU A 1 95 ? 7.664 5.393 16.836 1.00 65.19 95 LEU A N 1
ATOM 794 C CA . LEU A 1 95 ? 8.199 6.101 18.002 1.00 65.19 95 LEU A CA 1
ATOM 795 C C . LEU A 1 95 ? 8.762 5.168 19.081 1.00 65.19 95 LEU A C 1
ATOM 797 O O . LEU A 1 95 ? 9.566 5.624 19.895 1.00 65.19 95 LEU A O 1
ATOM 801 N N . GLU A 1 96 ? 8.366 3.895 19.109 1.00 55.00 96 GLU A N 1
ATOM 802 C CA . GLU A 1 96 ? 8.929 2.925 20.051 1.00 55.00 96 GLU A CA 1
ATOM 803 C C . GLU A 1 96 ? 10.199 2.280 19.454 1.00 55.00 96 GLU A C 1
ATOM 805 O O . GLU A 1 96 ? 10.150 1.729 18.352 1.00 55.00 96 GLU A O 1
ATOM 810 N N . PRO A 1 97 ? 11.370 2.368 20.121 1.00 48.69 97 PRO A N 1
ATOM 811 C CA . PRO A 1 97 ? 12.580 1.720 19.631 1.00 48.69 97 PRO A CA 1
ATOM 812 C C . PRO A 1 97 ? 12.410 0.195 19.644 1.00 48.69 97 PRO A C 1
ATOM 814 O O . PRO A 1 97 ? 11.946 -0.365 20.637 1.00 48.69 97 PRO A O 1
ATOM 817 N N . SER A 1 98 ? 12.805 -0.454 18.544 1.00 50.59 98 SER A N 1
ATOM 818 C CA . SER A 1 98 ? 12.903 -1.918 18.426 1.00 50.59 98 SER A CA 1
ATOM 819 C C . SER A 1 98 ? 14.036 -2.508 19.259 1.00 50.59 98 SER A C 1
ATOM 821 O O . SER A 1 98 ? 15.100 -1.852 19.353 1.00 50.59 98 SER A O 1
#

Secondary structure (DSSP, 8-state):
---------------HHHHHHHHHHHHHHHTTTT--GGG----EEE-S----SSPPPTTEEETTTHHHHHHT-----S-HHHHHHHHHHHHHHHHS--

Sequence (98 aa):
MQDKKQWTKNISFKNPLHQNYKYSKALEMVLNDVLVPEYIHSVIVFTARSEFKAVMPENVCRGKSWLNYIKGFNQEVISPMKQKRVRYRIEKEVLEPS